Protein AF-E3RL43-F1 (afdb_monomer_lite)

Radius of gyration: 29.98 Å; chains: 1; bounding box: 46×38×97 Å

Foldseek 3Di:
DDDPDDDFDWDWPDPDDPPIDIDTDDDCPPPPPDPPPPCPVVVVVVVVVVVVVVVVVVVVVVCVQFFDADDDPPDVPVVCVVVVVCVVRHGDTPVVVVVVVPDD

Structure (mmCIF, N/CA/C/O backbone):
data_AF-E3RL43-F1
#
_entry.id   AF-E3RL43-F1
#
loop_
_atom_site.group_PDB
_atom_site.id
_atom_site.type_symbol
_atom_site.label_atom_id
_atom_site.label_alt_id
_atom_site.label_comp_id
_atom_site.label_asym_id
_atom_site.label_entity_id
_atom_site.label_seq_id
_atom_site.pdbx_PDB_ins_code
_atom_site.Cartn_x
_atom_site.Cartn_y
_atom_site.Cartn_z
_atom_site.occupancy
_atom_site.B_iso_or_equiv
_atom_site.auth_seq_id
_atom_site.auth_comp_id
_atom_site.auth_asym_id
_atom_site.auth_atom_id
_atom_site.pdbx_PDB_model_num
ATOM 1 N N . MET A 1 1 ? 22.455 3.396 -60.627 1.00 44.81 1 MET A N 1
ATOM 2 C CA . MET A 1 1 ? 23.054 2.192 -60.016 1.00 44.81 1 MET A CA 1
ATOM 3 C C . MET A 1 1 ? 22.573 2.145 -58.585 1.00 44.81 1 MET A C 1
ATOM 5 O O . MET A 1 1 ? 23.193 2.741 -57.711 1.00 44.81 1 MET A O 1
ATOM 9 N N . ASP A 1 2 ? 21.417 1.527 -58.381 1.00 54.22 2 ASP A N 1
ATOM 10 C CA . ASP A 1 2 ? 20.826 1.381 -57.059 1.00 54.22 2 ASP A CA 1
ATOM 11 C C . ASP A 1 2 ? 21.638 0.355 -56.281 1.00 54.22 2 ASP A C 1
ATOM 13 O O . ASP A 1 2 ? 21.749 -0.814 -56.649 1.00 54.22 2 ASP A O 1
ATOM 17 N N . LYS A 1 3 ? 22.310 0.834 -55.239 1.00 62.88 3 LYS A N 1
ATOM 18 C CA . LYS A 1 3 ? 23.073 -0.012 -54.331 1.00 62.88 3 LYS A CA 1
ATOM 19 C C . LYS A 1 3 ? 22.085 -0.956 -53.645 1.00 62.88 3 LYS A C 1
ATOM 21 O O . LYS A 1 3 ? 21.216 -0.499 -52.915 1.00 62.88 3 LYS A O 1
ATOM 26 N N . GLY A 1 4 ? 22.228 -2.264 -53.861 1.00 79.56 4 GLY A N 1
ATOM 27 C CA . GLY A 1 4 ? 21.392 -3.311 -53.253 1.00 79.56 4 GLY A CA 1
ATOM 28 C C . GLY A 1 4 ? 21.602 -3.505 -51.745 1.00 79.56 4 GLY A C 1
ATOM 29 O O . GLY A 1 4 ? 21.481 -4.621 -51.252 1.00 79.56 4 GLY A O 1
ATOM 30 N N . TYR A 1 5 ? 21.976 -2.453 -51.015 1.00 81.88 5 TYR A N 1
ATOM 31 C CA . TYR A 1 5 ? 22.204 -2.486 -49.575 1.00 81.88 5 TYR A CA 1
ATOM 32 C C . TYR A 1 5 ? 21.662 -1.218 -48.907 1.00 81.88 5 TYR A C 1
ATOM 34 O O . TYR A 1 5 ? 21.750 -0.121 -49.460 1.00 81.88 5 TYR A O 1
ATOM 42 N N . ARG A 1 6 ? 21.123 -1.375 -47.692 1.00 80.94 6 ARG A N 1
ATOM 43 C CA . ARG A 1 6 ? 20.630 -0.285 -46.840 1.00 80.94 6 ARG A CA 1
ATOM 44 C C . ARG A 1 6 ? 21.652 0.002 -45.740 1.00 80.94 6 ARG A C 1
ATOM 46 O O . ARG A 1 6 ? 22.083 -0.914 -45.047 1.00 80.94 6 ARG A O 1
ATOM 53 N N . LEU A 1 7 ? 22.036 1.268 -45.584 1.00 81.31 7 LEU A N 1
ATOM 54 C CA . LEU A 1 7 ? 22.809 1.728 -44.428 1.00 81.31 7 LEU A CA 1
ATOM 55 C C . LEU A 1 7 ? 21.874 1.855 -43.221 1.00 81.31 7 LEU A C 1
ATOM 57 O O . LEU A 1 7 ? 20.822 2.483 -43.319 1.00 81.31 7 LEU A O 1
ATOM 61 N N . VAL A 1 8 ? 22.263 1.242 -42.104 1.00 83.19 8 VAL A N 1
ATOM 62 C CA . VAL A 1 8 ? 21.525 1.264 -40.836 1.00 83.19 8 VAL A CA 1
ATOM 63 C C . VAL A 1 8 ? 22.471 1.629 -39.696 1.00 83.19 8 VAL A C 1
ATOM 65 O O . VAL A 1 8 ? 23.670 1.343 -39.757 1.00 83.19 8 VAL A O 1
ATOM 68 N N . HIS A 1 9 ? 21.937 2.263 -38.655 1.00 86.06 9 HIS A N 1
ATOM 69 C CA . HIS A 1 9 ? 22.674 2.516 -37.422 1.00 86.06 9 HIS A CA 1
ATOM 70 C C . HIS A 1 9 ? 22.457 1.346 -36.466 1.00 86.06 9 HIS A C 1
ATOM 72 O O . HIS A 1 9 ? 21.324 0.929 -36.255 1.00 86.06 9 HIS A O 1
ATOM 78 N N . CYS A 1 10 ? 23.530 0.819 -35.877 1.00 85.75 10 CYS A N 1
ATOM 79 C CA . CYS A 1 10 ? 23.448 -0.303 -34.943 1.00 85.75 10 CYS A CA 1
ATOM 80 C C . CYS A 1 10 ? 24.072 0.059 -33.596 1.00 85.75 10 CYS A C 1
ATOM 82 O O . CYS A 1 10 ? 25.119 0.709 -33.545 1.00 85.75 10 CYS A O 1
ATOM 84 N N . GLN A 1 11 ? 23.480 -0.436 -32.511 1.00 86.94 11 GLN A N 1
ATOM 85 C CA . GLN A 1 11 ? 24.059 -0.394 -31.169 1.00 86.94 11 GLN A CA 1
ATOM 86 C C . GLN A 1 11 ? 24.230 -1.820 -30.638 1.00 86.94 11 GLN A C 1
ATOM 88 O O . GLN A 1 11 ? 23.598 -2.766 -31.112 1.00 86.94 11 GLN A O 1
ATOM 93 N N . ARG A 1 12 ? 25.145 -1.990 -29.683 1.00 88.44 12 ARG A N 1
ATOM 94 C CA . ARG A 1 12 ? 25.458 -3.283 -29.077 1.00 88.44 12 ARG A CA 1
ATOM 95 C C . ARG A 1 12 ? 24.854 -3.371 -27.678 1.00 88.44 12 ARG A C 1
ATOM 97 O O . ARG A 1 12 ? 25.087 -2.472 -26.875 1.00 88.44 12 ARG A O 1
ATOM 104 N N . LEU A 1 13 ? 24.149 -4.469 -27.384 1.00 83.19 13 LEU A N 1
ATOM 105 C CA . LEU A 1 13 ? 23.437 -4.663 -26.110 1.00 83.19 13 LEU A CA 1
ATOM 106 C C . LEU A 1 13 ? 24.380 -4.744 -24.895 1.00 83.19 13 LEU A C 1
ATOM 108 O O . LEU A 1 13 ? 24.090 -4.177 -23.849 1.00 83.19 13 LEU A O 1
ATOM 112 N N . PHE A 1 14 ? 25.536 -5.403 -25.043 1.00 84.00 14 PHE A N 1
ATOM 113 C CA . PHE A 1 14 ? 26.561 -5.495 -23.996 1.00 84.00 14 PHE A CA 1
ATOM 114 C C . PHE A 1 14 ? 27.945 -5.123 -24.534 1.00 84.00 14 PHE A C 1
ATOM 116 O O . PHE A 1 14 ? 28.330 -5.535 -25.631 1.00 84.00 14 PHE A O 1
ATOM 123 N N . SER A 1 15 ? 28.729 -4.370 -23.757 1.00 77.44 15 SER A N 1
ATOM 124 C CA . SER A 1 15 ? 30.057 -3.874 -24.156 1.00 77.44 15 SER A CA 1
ATOM 125 C C . SER A 1 15 ? 31.090 -4.988 -24.392 1.00 77.44 15 SER A C 1
ATOM 127 O O . SER A 1 15 ? 31.952 -4.852 -25.255 1.00 77.44 15 SER A O 1
ATOM 129 N N . SER A 1 16 ? 30.983 -6.115 -23.698 1.00 74.44 16 SER A N 1
ATOM 130 C CA . SER A 1 16 ? 31.638 -7.389 -24.018 1.00 74.44 16 SER A CA 1
ATOM 131 C C . SER A 1 16 ? 30.901 -8.505 -23.272 1.00 74.44 16 SER A C 1
ATOM 133 O O . SER A 1 16 ? 30.225 -8.181 -22.302 1.00 74.44 16 SER A O 1
ATOM 135 N N . ARG A 1 17 ? 30.988 -9.763 -23.755 1.00 75.00 17 ARG A N 1
ATOM 136 C CA . ARG A 1 17 ? 30.562 -11.080 -23.186 1.00 75.00 17 ARG A CA 1
ATOM 137 C C . ARG A 1 17 ? 29.857 -11.945 -24.247 1.00 75.00 17 ARG A C 1
ATOM 139 O O . ARG A 1 17 ? 29.368 -11.442 -25.258 1.00 75.00 17 ARG A O 1
ATOM 146 N N . HIS A 1 18 ? 29.827 -13.259 -24.007 1.00 76.69 18 HIS A N 1
ATOM 147 C CA . HIS A 1 18 ? 29.071 -14.216 -24.819 1.00 76.69 18 HIS A CA 1
ATOM 148 C C . HIS A 1 18 ? 27.572 -13.877 -24.751 1.00 76.69 18 HIS A C 1
ATOM 150 O O . HIS A 1 18 ? 27.062 -13.607 -23.666 1.00 76.69 18 HIS A O 1
ATOM 156 N N . GLY A 1 19 ? 26.892 -13.836 -25.899 1.00 79.88 19 GLY A N 1
ATOM 157 C CA . GLY A 1 19 ? 25.495 -13.388 -26.001 1.00 79.88 19 GLY A CA 1
ATOM 158 C C . GLY A 1 19 ? 25.305 -11.900 -26.324 1.00 79.88 19 GLY A C 1
ATOM 159 O O . GLY A 1 19 ? 24.170 -11.443 -26.412 1.00 79.88 19 GLY A O 1
ATOM 160 N N . SER A 1 20 ? 26.381 -11.134 -26.537 1.00 85.94 20 SER A N 1
ATOM 161 C CA . SER A 1 20 ? 26.253 -9.766 -27.051 1.00 85.94 20 SER A CA 1
ATOM 162 C C . SER A 1 20 ? 25.796 -9.771 -28.515 1.00 85.94 20 SER A C 1
ATOM 164 O O . SER A 1 20 ? 26.378 -10.466 -29.349 1.00 85.94 20 SER A O 1
ATOM 166 N N . GLN A 1 21 ? 24.754 -8.997 -28.819 1.00 86.06 21 GLN A N 1
ATOM 167 C CA . GLN A 1 21 ? 24.159 -8.880 -30.149 1.00 86.06 21 GLN A CA 1
ATOM 168 C C . GLN A 1 21 ? 24.061 -7.409 -30.563 1.00 86.06 21 GLN A C 1
ATOM 170 O O . GLN A 1 21 ? 23.975 -6.508 -29.719 1.00 86.06 21 GLN A O 1
ATOM 175 N N . TYR A 1 22 ? 24.096 -7.185 -31.876 1.00 89.31 22 TYR A N 1
ATOM 176 C CA . TYR A 1 22 ? 23.808 -5.891 -32.482 1.00 89.31 22 TYR A CA 1
ATOM 177 C C . TYR A 1 22 ? 22.332 -5.826 -32.851 1.00 89.31 22 TYR A C 1
ATOM 179 O O . TYR A 1 22 ? 21.780 -6.797 -33.365 1.00 89.31 22 TYR A O 1
ATOM 187 N N . PHE A 1 23 ? 21.723 -4.672 -32.621 1.00 88.69 23 PHE A N 1
ATOM 188 C CA . PHE A 1 23 ? 20.369 -4.371 -33.067 1.00 88.69 23 PHE A CA 1
ATOM 189 C C . PHE A 1 23 ? 20.350 -3.020 -33.786 1.00 88.69 23 PHE A C 1
ATOM 191 O O . PHE A 1 23 ? 21.164 -2.139 -33.487 1.00 88.69 23 PHE A O 1
ATOM 198 N N . GLU A 1 24 ? 19.452 -2.887 -34.764 1.00 89.62 24 GLU A N 1
ATOM 199 C CA . GLU A 1 24 ? 19.235 -1.637 -35.494 1.00 89.62 24 GLU A CA 1
ATOM 200 C C . GLU A 1 24 ? 18.585 -0.611 -34.561 1.00 89.62 24 GLU A C 1
ATOM 202 O O . GLU A 1 24 ? 17.601 -0.899 -33.879 1.00 89.62 24 GLU A O 1
ATOM 207 N N . VAL A 1 25 ?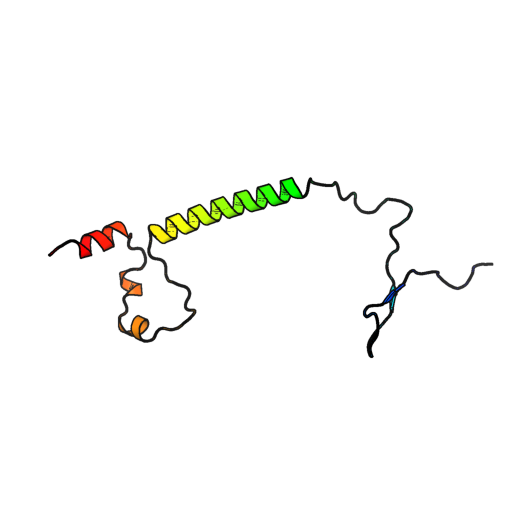 19.150 0.590 -34.531 1.00 87.25 25 VAL A N 1
ATOM 208 C CA . VAL A 1 25 ? 18.616 1.745 -33.820 1.00 87.25 25 VAL A CA 1
ATOM 209 C C . VAL A 1 25 ? 18.156 2.743 -34.866 1.00 87.25 25 VAL A C 1
ATOM 211 O O . VAL A 1 25 ? 18.887 3.058 -35.807 1.00 87.25 25 VAL A O 1
ATOM 214 N N . GLN A 1 26 ? 16.944 3.259 -34.690 1.00 82.19 26 GLN A N 1
ATOM 215 C CA . GLN A 1 26 ? 16.485 4.399 -35.466 1.00 82.19 26 GLN A CA 1
ATOM 216 C C . GLN A 1 26 ? 17.389 5.578 -35.112 1.00 82.19 26 GLN A C 1
ATOM 218 O O . GLN A 1 26 ? 17.395 6.036 -33.968 1.00 82.19 26 GLN A O 1
ATOM 223 N N . ALA A 1 27 ? 18.204 6.035 -36.064 1.00 67.56 27 ALA A N 1
ATOM 224 C CA . ALA A 1 27 ? 18.891 7.300 -35.875 1.00 67.56 27 ALA A CA 1
ATOM 225 C C . ALA A 1 27 ? 17.832 8.377 -35.626 1.00 67.56 27 ALA A C 1
ATOM 227 O O . ALA A 1 27 ? 16.779 8.324 -36.269 1.00 67.56 27 ALA A O 1
ATOM 228 N N . PRO A 1 28 ? 18.080 9.333 -34.714 1.00 61.03 28 PRO A N 1
ATOM 229 C CA . PRO A 1 28 ? 17.229 10.503 -34.635 1.00 61.03 28 PRO A CA 1
ATOM 230 C C . PRO A 1 28 ? 17.230 11.123 -36.029 1.00 61.03 28 PRO A C 1
ATOM 232 O O . PRO A 1 28 ? 18.286 11.506 -36.538 1.00 61.03 28 PRO A O 1
ATOM 235 N N . SER A 1 29 ? 16.066 11.106 -36.674 1.00 56.03 29 SER A N 1
ATOM 236 C CA . SER A 1 29 ? 15.841 11.736 -37.964 1.00 56.03 29 SER A CA 1
ATOM 237 C C . SER A 1 29 ? 16.449 13.132 -37.897 1.00 56.03 29 SER A C 1
ATOM 239 O O . SER A 1 29 ? 16.085 13.927 -37.032 1.00 56.03 29 SER A O 1
ATOM 241 N N . GLN A 1 30 ? 17.421 13.418 -38.765 1.00 54.59 30 GLN A N 1
ATOM 242 C CA . GLN A 1 30 ? 17.977 14.769 -38.870 1.00 54.59 30 GLN A CA 1
ATOM 243 C C . GLN A 1 30 ? 16.895 15.768 -39.333 1.00 54.59 30 GLN A C 1
ATOM 245 O O . GLN A 1 30 ? 17.031 16.973 -39.133 1.00 54.59 30 GLN A O 1
ATOM 250 N N . ASP A 1 31 ? 15.793 15.234 -39.864 1.00 52.12 31 ASP A N 1
ATOM 251 C CA . ASP A 1 31 ? 14.528 15.907 -40.100 1.00 52.12 31 ASP A CA 1
ATOM 252 C C . ASP A 1 31 ? 13.661 15.747 -38.842 1.00 52.12 31 ASP A C 1
ATOM 254 O O . ASP A 1 31 ? 13.111 14.678 -38.571 1.00 52.12 31 ASP A O 1
ATOM 258 N N . GLY A 1 32 ? 13.632 16.798 -38.021 1.00 51.91 32 GLY A N 1
ATOM 259 C CA . GLY A 1 32 ? 12.981 16.850 -36.714 1.00 51.91 32 GLY A CA 1
ATOM 260 C C . GLY A 1 32 ? 11.459 16.717 -36.755 1.00 51.91 32 GLY A C 1
ATOM 261 O O . GLY A 1 32 ? 10.752 17.673 -36.469 1.00 51.91 32 GLY A O 1
ATOM 262 N N . GLU A 1 33 ? 10.967 15.516 -37.036 1.00 49.84 33 GLU A N 1
ATOM 263 C CA . GLU A 1 33 ? 9.566 15.127 -36.868 1.00 49.84 33 GLU A CA 1
ATOM 264 C C . GLU A 1 33 ? 9.493 13.809 -36.082 1.00 49.84 33 GLU A C 1
ATOM 266 O O . GLU A 1 33 ? 8.928 12.801 -36.499 1.00 49.84 33 GLU A O 1
ATOM 271 N N . GLY A 1 34 ? 10.140 13.798 -34.914 1.00 51.91 34 GLY A N 1
ATOM 272 C CA . GLY A 1 34 ? 9.623 12.999 -33.806 1.00 51.91 34 GLY A CA 1
ATOM 273 C C . GLY A 1 34 ? 8.349 13.671 -33.284 1.00 51.91 34 GLY A C 1
ATOM 274 O O . GLY A 1 34 ? 8.204 14.879 -33.490 1.00 51.91 34 GLY A O 1
ATOM 275 N N . PRO A 1 35 ? 7.430 12.945 -32.615 1.00 48.72 35 PRO A N 1
ATOM 276 C CA . PRO A 1 35 ? 6.320 13.601 -31.932 1.00 48.72 35 PRO A CA 1
ATOM 277 C C . PRO A 1 35 ? 6.915 14.723 -31.093 1.00 48.72 35 PRO A C 1
ATOM 279 O O . PRO A 1 35 ? 7.873 14.477 -30.359 1.00 48.72 35 PRO A O 1
ATOM 282 N N . GLU A 1 36 ? 6.417 15.944 -31.275 1.00 46.00 36 GLU A N 1
ATOM 283 C CA . GLU A 1 36 ? 6.838 17.098 -30.500 1.00 46.00 36 GLU A CA 1
ATOM 284 C C . GLU A 1 36 ? 6.656 16.723 -29.030 1.00 46.00 36 GLU A C 1
ATOM 286 O O . GLU A 1 36 ? 5.547 16.722 -28.493 1.00 46.00 36 GLU A O 1
ATOM 291 N N . ILE A 1 37 ? 7.747 16.308 -28.381 1.00 50.53 37 ILE A N 1
ATOM 292 C CA . ILE A 1 37 ? 7.781 16.167 -26.939 1.00 50.53 37 ILE A CA 1
ATOM 293 C C . ILE A 1 37 ? 7.827 17.610 -26.481 1.00 50.53 37 ILE A C 1
ATOM 295 O O . ILE A 1 37 ? 8.900 18.171 -26.260 1.00 50.53 37 ILE A O 1
ATOM 299 N N . VAL A 1 38 ? 6.650 18.234 -26.436 1.00 54.16 38 VAL A N 1
ATOM 300 C CA . VAL A 1 38 ? 6.467 19.523 -25.794 1.00 54.16 38 VAL A CA 1
ATOM 301 C C . VAL A 1 38 ? 7.105 19.334 -24.424 1.00 54.16 38 VAL A C 1
ATOM 303 O O . VAL A 1 38 ? 6.681 18.423 -23.699 1.00 54.16 38 VAL A O 1
ATOM 306 N N . PRO A 1 39 ? 8.157 20.090 -24.070 1.00 49.31 39 PRO A N 1
ATOM 307 C CA . PRO A 1 39 ? 8.736 19.992 -22.751 1.00 49.31 39 PRO A CA 1
ATOM 308 C C . PRO A 1 39 ? 7.676 20.555 -21.810 1.00 49.31 39 PRO A C 1
ATOM 310 O O . PRO A 1 39 ? 7.629 21.752 -21.537 1.00 49.31 39 PRO A O 1
ATOM 313 N N . VAL A 1 40 ? 6.757 19.706 -21.349 1.00 60.16 40 VAL A N 1
ATOM 314 C CA . VAL A 1 40 ? 6.052 20.007 -20.118 1.00 60.16 40 VAL A CA 1
ATOM 315 C C . VAL A 1 40 ? 7.169 20.087 -19.097 1.00 60.16 40 VAL A C 1
ATOM 317 O O . VAL A 1 40 ? 7.969 19.157 -18.995 1.00 60.16 40 VAL A O 1
ATOM 320 N N . ASP A 1 41 ? 7.305 21.248 -18.465 1.00 69.44 41 ASP A N 1
ATOM 321 C CA . ASP A 1 41 ? 8.334 21.492 -17.467 1.00 69.44 41 ASP A CA 1
ATOM 322 C C . ASP A 1 41 ? 8.306 20.329 -16.471 1.00 69.44 41 ASP A C 1
ATOM 324 O O . ASP A 1 41 ? 7.376 20.188 -15.669 1.00 69.44 41 ASP A O 1
ATOM 328 N N . GLY A 1 42 ? 9.275 19.420 -16.621 1.00 66.12 42 GLY A N 1
ATOM 329 C CA . G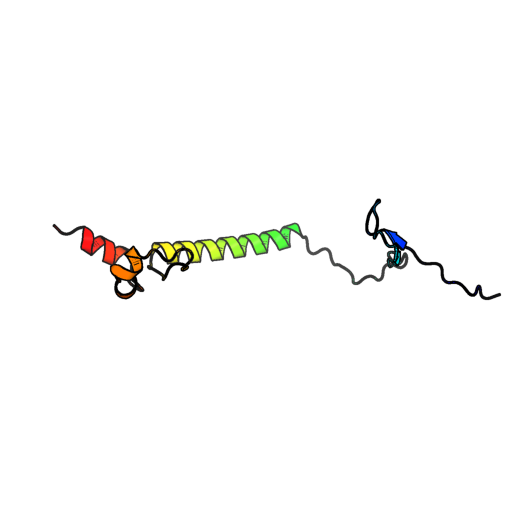LY A 1 42 ? 9.253 18.134 -15.943 1.00 66.12 42 GLY A CA 1
ATOM 330 C C . GLY A 1 42 ? 9.237 18.350 -14.439 1.00 66.12 42 GLY A C 1
ATOM 331 O O . GLY A 1 42 ? 8.531 17.645 -13.726 1.00 66.12 42 GLY A O 1
ATOM 332 N N . ALA A 1 43 ? 9.919 19.394 -13.967 1.00 70.12 43 ALA A N 1
ATOM 333 C CA . ALA A 1 43 ? 9.922 19.781 -12.567 1.00 70.12 43 ALA A CA 1
ATOM 334 C C . ALA A 1 43 ? 8.521 20.181 -12.083 1.00 70.12 43 ALA A C 1
ATOM 336 O O . ALA A 1 43 ? 8.094 19.729 -11.023 1.00 70.12 43 ALA A O 1
ATOM 337 N N . ALA A 1 44 ? 7.769 20.955 -12.869 1.00 75.31 44 ALA A N 1
ATOM 338 C CA . ALA A 1 44 ? 6.399 21.338 -12.529 1.00 75.31 44 ALA A CA 1
ATOM 339 C C . ALA A 1 44 ? 5.428 20.143 -12.560 1.00 75.31 44 ALA A C 1
ATOM 341 O O . ALA A 1 44 ? 4.528 20.051 -11.721 1.00 75.31 44 ALA A O 1
ATOM 342 N N . ALA A 1 45 ? 5.609 19.205 -13.493 1.00 73.94 45 ALA A N 1
ATOM 343 C CA . ALA A 1 45 ? 4.834 17.966 -13.534 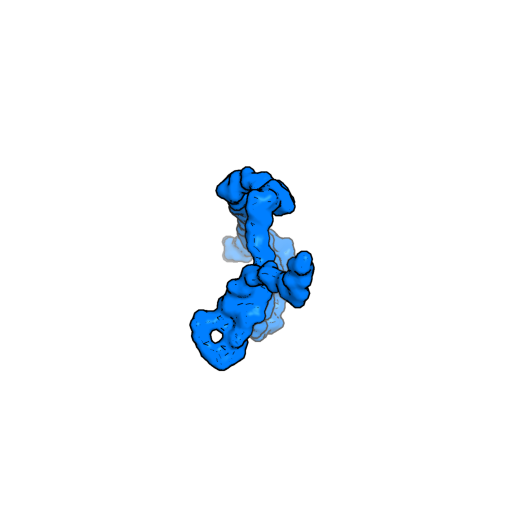1.00 73.94 45 ALA A CA 1
ATOM 344 C C . ALA A 1 45 ? 5.115 17.081 -12.306 1.00 73.94 45 ALA A C 1
ATOM 346 O O . ALA A 1 45 ? 4.177 16.639 -11.640 1.00 73.94 45 ALA A O 1
ATOM 347 N N . TRP A 1 46 ? 6.387 16.892 -11.948 1.00 71.88 46 TRP A N 1
ATOM 348 C CA . TRP A 1 46 ? 6.791 16.142 -10.756 1.00 71.88 46 TRP A CA 1
ATOM 349 C C . TRP A 1 46 ? 6.354 16.820 -9.454 1.00 71.88 46 TRP A C 1
ATOM 351 O O . TRP A 1 46 ? 5.923 16.132 -8.531 1.00 71.88 46 TRP A O 1
ATOM 361 N N . ALA A 1 47 ? 6.383 18.154 -9.388 1.00 79.38 47 ALA A N 1
ATOM 362 C CA . ALA A 1 47 ? 5.899 18.908 -8.234 1.00 79.38 47 ALA A CA 1
ATOM 363 C C . ALA A 1 47 ? 4.402 18.674 -7.987 1.00 79.38 47 ALA A C 1
ATOM 365 O O . ALA A 1 47 ? 4.002 18.410 -6.855 1.00 79.38 47 ALA A O 1
ATOM 366 N N . ARG A 1 48 ? 3.579 18.682 -9.045 1.00 78.19 48 ARG A N 1
ATOM 367 C CA . ARG A 1 48 ? 2.138 18.387 -8.944 1.00 78.19 48 ARG A CA 1
ATOM 368 C C . ARG A 1 48 ? 1.869 16.958 -8.477 1.00 78.19 48 ARG A C 1
ATOM 370 O O . ARG A 1 48 ? 0.985 16.750 -7.651 1.00 78.19 48 ARG A O 1
ATOM 377 N N . VAL A 1 49 ? 2.632 15.984 -8.977 1.00 81.94 49 VAL A N 1
ATOM 378 C CA . VAL A 1 49 ? 2.539 14.585 -8.521 1.00 81.94 49 VAL A CA 1
ATOM 379 C C . VAL A 1 49 ? 2.915 14.476 -7.042 1.00 81.94 49 VAL A C 1
ATOM 381 O O . VAL A 1 49 ? 2.190 13.847 -6.273 1.00 81.94 49 VAL A O 1
ATOM 384 N N . GLY A 1 50 ? 3.999 15.134 -6.623 1.00 81.69 50 GLY A N 1
ATOM 385 C CA . GLY A 1 50 ? 4.432 15.165 -5.225 1.00 81.69 50 GLY A CA 1
ATOM 386 C C . GLY A 1 50 ? 3.396 15.799 -4.294 1.00 81.69 50 GLY A C 1
ATOM 387 O O . GLY A 1 50 ? 3.107 15.249 -3.235 1.00 81.69 50 GLY A O 1
ATOM 388 N N . GLU A 1 51 ? 2.780 16.907 -4.704 1.00 86.12 51 GLU A N 1
ATOM 389 C CA . GLU A 1 51 ? 1.743 17.593 -3.926 1.00 86.12 51 GLU A CA 1
ATOM 390 C C . GLU A 1 51 ? 0.470 16.740 -3.782 1.00 86.12 51 GLU A C 1
ATOM 392 O O . GLU A 1 51 ? -0.094 16.630 -2.690 1.00 86.12 51 GLU A O 1
ATOM 397 N N . GLN A 1 52 ? 0.050 16.056 -4.853 1.00 81.94 52 GLN A N 1
ATOM 398 C CA . GLN A 1 52 ? -1.066 15.104 -4.801 1.00 81.94 52 GLN A CA 1
ATOM 399 C C . GLN A 1 52 ? -0.765 13.912 -3.889 1.00 81.94 52 GLN A C 1
ATOM 401 O O . GLN A 1 52 ? -1.628 13.498 -3.111 1.00 81.94 52 GLN A O 1
ATOM 406 N N . MET A 1 53 ? 0.459 13.386 -3.948 1.00 84.50 53 MET A N 1
ATOM 407 C CA . MET A 1 53 ? 0.893 12.269 -3.114 1.00 84.50 53 MET A CA 1
ATOM 408 C C . MET A 1 53 ? 0.962 12.666 -1.637 1.00 84.50 53 MET A C 1
ATOM 410 O O . MET A 1 53 ? 0.476 11.919 -0.791 1.00 84.50 53 MET A O 1
ATOM 414 N N . ALA A 1 54 ? 1.482 13.858 -1.327 1.00 85.00 54 ALA A N 1
ATOM 415 C CA . ALA A 1 54 ? 1.515 14.397 0.030 1.00 85.00 54 ALA A CA 1
ATOM 416 C C . ALA A 1 54 ? 0.102 14.571 0.602 1.00 85.00 54 ALA A C 1
ATOM 418 O O . ALA A 1 54 ? -0.162 14.162 1.732 1.00 85.00 54 ALA A O 1
ATOM 419 N N . LYS A 1 55 ? -0.835 15.106 -0.192 1.00 83.31 55 LYS A N 1
ATOM 420 C CA . LYS A 1 55 ? -2.237 15.247 0.220 1.00 83.31 55 LYS A CA 1
ATOM 421 C C . LYS A 1 55 ? -2.883 13.889 0.510 1.00 83.31 55 LYS A C 1
ATOM 423 O O . LYS A 1 55 ? -3.460 13.714 1.582 1.00 83.31 55 LYS A O 1
ATOM 428 N N . ALA A 1 56 ? -2.724 12.920 -0.393 1.00 78.25 56 ALA A N 1
ATOM 429 C CA . ALA A 1 56 ? -3.227 11.562 -0.195 1.00 78.25 56 ALA A CA 1
ATOM 430 C C . ALA A 1 56 ? -2.636 10.912 1.067 1.00 78.25 56 ALA A C 1
ATOM 432 O O . ALA A 1 56 ? -3.369 10.304 1.843 1.00 78.25 56 ALA A O 1
ATOM 433 N N . TRP A 1 57 ? -1.340 11.111 1.321 1.00 77.81 57 TRP A N 1
ATOM 434 C CA . TRP A 1 57 ? -0.680 10.640 2.538 1.00 77.81 57 TRP A CA 1
ATOM 435 C C . TRP A 1 57 ? -1.256 11.268 3.803 1.00 77.81 57 TRP A C 1
ATOM 437 O O . TRP A 1 57 ? -1.508 10.554 4.766 1.00 77.81 57 TRP A O 1
ATOM 447 N N . THR A 1 58 ? -1.525 12.577 3.811 1.00 80.25 58 THR A N 1
ATOM 448 C CA . THR A 1 58 ? -2.134 13.222 4.986 1.00 80.25 58 THR A CA 1
ATOM 449 C C . THR A 1 58 ? -3.546 12.719 5.277 1.00 80.25 58 THR A C 1
ATOM 451 O O . THR A 1 58 ? -3.930 12.625 6.440 1.00 80.25 58 THR A O 1
ATOM 454 N N . ASP A 1 59 ? -4.311 12.364 4.244 1.00 75.31 59 ASP A N 1
ATOM 455 C CA . ASP A 1 59 ? -5.654 11.806 4.408 1.00 75.31 59 ASP A CA 1
ATOM 456 C C . ASP A 1 59 ? -5.602 10.351 4.899 1.00 75.31 59 ASP A C 1
ATOM 458 O O . ASP A 1 59 ? -6.419 9.960 5.733 1.00 75.31 59 ASP A O 1
ATOM 462 N N . ILE A 1 60 ? -4.627 9.562 4.434 1.00 75.31 60 ILE A N 1
ATOM 463 C CA . ILE A 1 60 ? -4.367 8.200 4.927 1.00 75.31 60 ILE A CA 1
ATOM 464 C C . ILE A 1 60 ? -3.908 8.240 6.387 1.00 75.31 60 ILE A C 1
ATOM 466 O O . ILE A 1 60 ? -4.466 7.523 7.211 1.00 75.31 60 ILE A O 1
ATOM 470 N N . GLU A 1 61 ? -2.957 9.112 6.723 1.00 73.88 61 GLU A N 1
ATOM 471 C CA . GLU A 1 61 ? -2.430 9.272 8.082 1.00 73.88 61 GLU A CA 1
ATOM 472 C C . GLU A 1 61 ? -3.537 9.686 9.057 1.00 73.88 61 GLU A C 1
ATOM 474 O O . GLU A 1 61 ? -3.702 9.074 10.108 1.00 73.88 61 GLU A O 1
ATOM 479 N N . LYS A 1 62 ? -4.375 10.663 8.681 1.00 74.25 62 LYS A N 1
ATOM 480 C CA . LYS A 1 62 ? -5.545 11.046 9.486 1.00 74.25 62 LYS A CA 1
ATOM 481 C C . LYS A 1 62 ? -6.486 9.866 9.710 1.00 74.25 62 LYS A C 1
ATOM 483 O O . LYS A 1 62 ? -6.894 9.642 10.842 1.00 74.25 62 LYS A O 1
ATOM 488 N N . ARG A 1 63 ? -6.796 9.093 8.665 1.00 65.44 63 ARG A N 1
ATOM 489 C CA . ARG A 1 63 ? -7.666 7.908 8.772 1.00 65.44 63 ARG A CA 1
ATOM 490 C C . ARG A 1 63 ? -7.054 6.807 9.639 1.00 65.44 63 ARG A C 1
ATOM 492 O O . ARG A 1 63 ? -7.785 6.177 10.391 1.00 65.44 63 ARG A O 1
ATOM 499 N N . ALA A 1 64 ? -5.741 6.592 9.568 1.00 67.00 64 ALA A N 1
ATOM 500 C CA . ALA A 1 64 ? -5.027 5.624 10.406 1.00 67.00 64 ALA A CA 1
ATOM 501 C C . ALA A 1 64 ? -4.958 6.064 11.883 1.00 67.00 64 ALA A C 1
ATOM 503 O O . ALA A 1 64 ? -4.976 5.238 12.805 1.00 67.00 64 ALA A O 1
ATOM 504 N N . GLN A 1 65 ? -4.903 7.375 12.126 1.00 66.69 65 GLN A N 1
ATOM 505 C CA . GLN A 1 65 ? -4.959 7.943 13.469 1.00 66.69 65 GLN A CA 1
ATOM 506 C C . GLN A 1 65 ? -6.369 7.887 14.067 1.00 66.69 65 GLN A C 1
ATOM 508 O O . GLN A 1 65 ? -6.484 7.656 15.269 1.00 66.69 65 GLN A O 1
ATOM 513 N N . THR A 1 66 ? -7.433 8.048 13.277 1.00 64.88 66 THR A N 1
ATOM 514 C CA . THR A 1 66 ? -8.811 8.064 13.799 1.00 64.88 66 THR A CA 1
ATOM 515 C C . THR A 1 66 ? -9.435 6.677 13.909 1.00 64.88 66 THR A C 1
ATOM 517 O O . THR A 1 66 ? -9.995 6.354 14.952 1.00 64.88 66 THR A O 1
ATOM 520 N N . THR A 1 67 ? -9.285 5.827 12.892 1.00 64.38 67 THR A N 1
ATOM 521 C CA . THR A 1 67 ? -10.098 4.613 12.745 1.00 64.38 67 THR A CA 1
ATOM 522 C C . THR A 1 67 ? -9.215 3.374 12.645 1.00 64.38 67 THR A C 1
ATOM 524 O O . THR A 1 67 ? -8.278 3.319 11.845 1.00 64.38 67 THR A O 1
ATOM 527 N N . ILE A 1 68 ? -9.520 2.344 13.436 1.00 64.75 68 ILE A N 1
ATOM 528 C CA . ILE A 1 68 ? -8.794 1.070 13.372 1.00 64.75 68 ILE A CA 1
ATOM 529 C C . ILE A 1 68 ? -9.246 0.294 12.127 1.00 64.75 68 ILE A C 1
ATOM 531 O O . ILE A 1 68 ? -10.402 -0.120 12.012 1.00 64.75 68 ILE A O 1
ATOM 535 N N . GLN A 1 69 ? -8.315 0.107 11.190 1.00 65.94 69 GLN A N 1
ATOM 536 C CA . GLN A 1 69 ? -8.479 -0.706 9.983 1.00 65.94 69 GLN A CA 1
ATOM 537 C C . GLN A 1 69 ? -7.893 -2.106 10.206 1.00 65.94 69 GLN A C 1
ATOM 539 O O . GLN A 1 69 ? -7.006 -2.295 11.042 1.00 65.94 69 GLN A O 1
ATOM 544 N N . GLU A 1 70 ? -8.360 -3.081 9.429 1.00 63.62 70 GLU A N 1
ATOM 545 C CA . GLU A 1 70 ? -7.698 -4.383 9.342 1.00 63.62 70 GLU A CA 1
ATOM 546 C C . GLU A 1 70 ? -6.285 -4.179 8.771 1.00 63.62 70 GLU A C 1
ATOM 548 O O . GLU A 1 70 ? -6.116 -3.646 7.674 1.00 63.62 70 GLU A O 1
ATOM 553 N N . GLY A 1 71 ? -5.262 -4.524 9.557 1.00 65.19 71 GLY A N 1
ATOM 554 C CA . GLY A 1 71 ? -3.871 -4.437 9.118 1.00 65.19 71 GLY A CA 1
ATOM 555 C C . GLY A 1 71 ? -3.569 -5.440 8.003 1.00 65.19 71 GLY A C 1
ATOM 556 O O . GLY A 1 71 ? -4.208 -6.488 7.907 1.00 65.19 71 GLY A O 1
ATOM 557 N N . GLU A 1 72 ? -2.572 -5.136 7.171 1.00 59.97 72 GLU A N 1
ATOM 558 C CA . GLU A 1 72 ? -2.054 -6.086 6.184 1.00 59.97 72 GLU A CA 1
ATOM 559 C C . GLU A 1 72 ? -1.577 -7.361 6.900 1.00 59.97 72 GLU A C 1
ATOM 561 O O . GLU A 1 72 ? -0.844 -7.295 7.891 1.00 59.97 72 GLU A O 1
ATOM 566 N N . ARG A 1 73 ? -2.032 -8.533 6.435 1.00 58.84 73 ARG A N 1
ATOM 567 C CA . ARG A 1 73 ? -1.741 -9.847 7.043 1.00 58.84 73 ARG A CA 1
ATOM 568 C C . ARG A 1 73 ? -0.316 -10.318 6.734 1.00 58.84 73 ARG A C 1
ATOM 570 O O . ARG A 1 73 ? -0.130 -11.466 6.338 1.00 58.84 73 ARG A O 1
ATOM 577 N N . ASP A 1 74 ? 0.674 -9.446 6.879 1.00 57.56 74 ASP A N 1
ATOM 578 C CA . ASP A 1 74 ? 2.033 -9.741 6.417 1.00 57.56 74 ASP A CA 1
ATOM 579 C C . ASP A 1 74 ? 2.821 -10.637 7.386 1.00 57.56 74 ASP A C 1
ATOM 581 O O . ASP A 1 74 ? 3.761 -11.319 6.995 1.00 57.56 74 ASP A O 1
ATOM 585 N N . GLU A 1 75 ? 2.345 -10.787 8.623 1.00 53.69 75 GLU A N 1
ATOM 586 C CA . GLU A 1 75 ? 2.688 -11.922 9.474 1.00 53.69 75 GLU A CA 1
ATOM 587 C C . GLU A 1 75 ? 1.430 -12.389 10.201 1.00 53.69 75 GLU A C 1
ATOM 589 O O . GLU A 1 75 ? 0.792 -11.639 10.945 1.00 53.69 75 GLU A O 1
ATOM 594 N N . VAL A 1 76 ? 1.049 -13.648 9.982 1.00 56.19 76 VAL A N 1
ATOM 595 C CA . VAL A 1 76 ? -0.058 -14.286 10.697 1.00 56.19 76 VAL A CA 1
ATOM 596 C C . VAL A 1 76 ? 0.383 -14.476 12.144 1.00 56.19 76 VAL A C 1
ATOM 598 O O . VAL A 1 76 ? 0.902 -15.527 12.506 1.00 56.19 76 VAL A O 1
ATOM 601 N N . ASN A 1 77 ? 0.260 -13.439 12.972 1.00 65.50 77 ASN A N 1
ATOM 602 C CA . ASN A 1 77 ? 0.562 -13.530 14.391 1.00 65.50 77 ASN A CA 1
ATOM 603 C C . ASN A 1 77 ? -0.477 -14.474 15.030 1.00 65.50 77 ASN A C 1
ATOM 605 O O . ASN A 1 77 ? -1.627 -14.064 15.220 1.00 65.50 77 ASN A O 1
ATOM 609 N N . PRO A 1 78 ? -0.123 -15.727 15.388 1.00 72.38 78 PRO A N 1
ATOM 610 C CA . PRO A 1 78 ? -1.108 -16.729 15.805 1.00 72.38 78 PRO A CA 1
ATOM 611 C C . PRO A 1 78 ? -1.791 -16.360 17.125 1.00 72.38 78 PRO A C 1
ATOM 613 O O . PRO A 1 78 ? -2.855 -16.878 17.461 1.00 72.38 78 PRO A O 1
ATOM 616 N N . TRP A 1 79 ? -1.173 -15.466 17.899 1.00 75.06 79 TRP A N 1
ATOM 617 C CA . TRP A 1 79 ? -1.771 -14.913 19.103 1.00 75.06 79 TRP A CA 1
ATOM 618 C C . TRP A 1 79 ? -2.942 -13.983 18.769 1.00 75.06 79 TRP A C 1
ATOM 620 O O . TRP A 1 79 ? -3.979 -14.072 19.419 1.00 75.06 79 TRP A O 1
ATOM 630 N N . LEU A 1 80 ? -2.823 -13.172 17.715 1.00 70.94 80 LEU A N 1
ATOM 631 C CA . LEU A 1 80 ? -3.875 -12.252 17.278 1.00 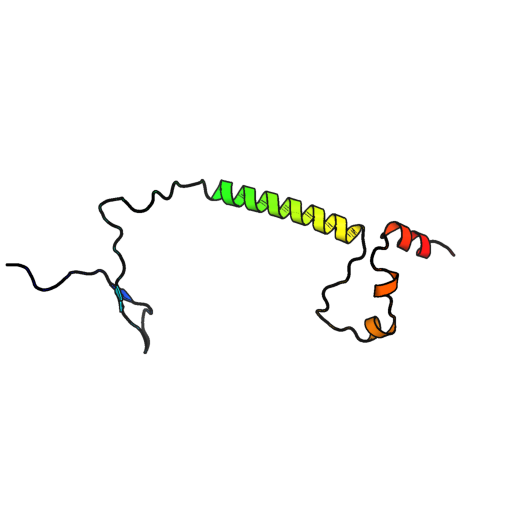70.94 80 LEU A CA 1
ATOM 632 C C . LEU A 1 80 ? -5.119 -13.009 16.779 1.00 70.94 80 LEU A C 1
ATOM 634 O O . LEU A 1 80 ? -6.250 -12.629 17.077 1.00 70.94 80 LEU A O 1
ATOM 638 N N . GLU A 1 81 ? -4.913 -14.136 16.089 1.00 74.94 81 GLU A N 1
ATOM 639 C CA . GLU A 1 81 ? -6.007 -15.029 15.680 1.00 74.94 81 GLU A CA 1
ATOM 640 C C . GLU A 1 81 ? -6.694 -15.695 16.879 1.00 74.94 81 GLU A C 1
ATOM 642 O O . GLU A 1 81 ? -7.889 -15.974 16.835 1.00 74.94 81 GLU A O 1
ATOM 647 N N . ARG A 1 82 ? -5.977 -15.936 17.980 1.00 77.00 82 ARG A N 1
ATOM 648 C CA . ARG A 1 82 ? -6.564 -16.527 19.192 1.00 77.00 82 ARG A CA 1
ATOM 649 C C . ARG A 1 82 ? -7.328 -15.520 20.035 1.00 77.00 82 ARG A C 1
ATOM 651 O O . ARG A 1 82 ? -8.320 -15.894 20.653 1.00 77.00 82 ARG A O 1
ATOM 658 N N . THR A 1 83 ? -6.870 -14.274 20.089 1.00 81.06 83 THR A N 1
ATOM 659 C CA . THR A 1 83 ? -7.533 -13.234 20.881 1.00 81.06 83 THR A CA 1
ATOM 660 C C . THR A 1 83 ? -8.775 -12.682 20.196 1.00 81.06 83 THR A C 1
ATOM 662 O O . THR A 1 83 ? -9.639 -12.151 20.887 1.00 81.06 83 THR A O 1
ATOM 665 N N . GLN A 1 84 ? -8.898 -12.837 18.870 1.00 78.75 84 GLN A N 1
ATOM 666 C CA . GLN A 1 84 ? -10.062 -12.392 18.092 1.00 78.75 84 GLN A CA 1
ATOM 667 C C . GLN A 1 84 ? -10.376 -10.899 18.282 1.00 78.75 84 GLN A C 1
ATOM 669 O O . GLN A 1 84 ? -11.511 -10.482 18.103 1.00 78.75 84 GLN A O 1
ATOM 674 N N . TRP A 1 85 ? -9.387 -10.068 18.628 1.00 79.94 85 TRP A N 1
ATOM 675 C CA . TRP A 1 85 ? -9.613 -8.641 18.895 1.00 79.94 85 TRP A CA 1
ATOM 676 C C . TRP A 1 85 ? -10.028 -7.855 17.650 1.00 79.94 85 TRP A C 1
ATOM 678 O O . TRP A 1 85 ? -10.847 -6.948 17.749 1.00 79.94 85 TRP A O 1
ATOM 688 N N . LEU A 1 86 ? -9.505 -8.223 16.478 1.00 76.94 86 LEU A N 1
ATOM 689 C CA . LEU A 1 86 ? -9.801 -7.563 15.202 1.00 76.94 86 LEU A CA 1
ATOM 690 C C . LEU A 1 86 ? -11.314 -7.437 14.934 1.00 76.94 86 LEU A C 1
ATOM 692 O O . LEU A 1 86 ? -11.774 -6.306 14.801 1.00 76.94 86 LEU A O 1
ATOM 696 N N . PRO A 1 87 ? -12.114 -8.524 14.948 1.00 81.50 87 PRO A N 1
ATOM 697 C CA . PRO A 1 87 ? -13.571 -8.445 14.807 1.00 81.50 87 PRO A CA 1
ATOM 698 C C . PRO A 1 87 ? -14.286 -7.450 15.731 1.00 81.50 87 PRO A C 1
ATOM 700 O O . PRO A 1 87 ? -15.344 -6.949 15.365 1.00 81.50 87 PRO A O 1
ATOM 703 N N . TYR A 1 88 ? -13.739 -7.174 16.918 1.00 73.19 88 TYR A N 1
ATOM 704 C CA . TYR A 1 88 ? -14.351 -6.275 17.902 1.00 73.19 88 TYR A CA 1
ATOM 705 C C . TYR A 1 88 ? -13.856 -4.828 17.807 1.00 73.19 88 TYR A C 1
ATOM 707 O O . TYR A 1 88 ? -14.533 -3.927 18.294 1.00 73.19 88 TYR A O 1
ATOM 715 N N . LEU A 1 89 ? -12.684 -4.603 17.211 1.00 78.94 89 LEU A N 1
ATOM 716 C CA . LEU A 1 89 ? -12.048 -3.285 17.125 1.00 78.94 89 LEU A CA 1
ATOM 717 C C . LEU A 1 89 ? -12.178 -2.643 15.739 1.00 78.94 89 LEU A C 1
ATOM 719 O O . LEU A 1 89 ? -12.022 -1.430 15.612 1.00 78.94 89 LEU A O 1
ATOM 723 N N . VAL A 1 90 ? -12.458 -3.430 14.697 1.00 80.81 90 VAL A N 1
ATOM 724 C CA . VAL A 1 90 ? -12.659 -2.918 13.334 1.00 80.81 90 VAL A CA 1
ATOM 725 C C . VAL A 1 90 ? -13.831 -1.935 13.304 1.00 80.81 90 VAL A C 1
ATOM 727 O O . VAL A 1 90 ? -14.942 -2.255 13.722 1.00 80.81 90 VAL A O 1
ATOM 730 N N . GLY A 1 91 ? -13.578 -0.733 12.779 1.00 75.88 91 GLY A N 1
ATOM 731 C CA . GLY A 1 91 ? -14.584 0.329 12.670 1.00 75.88 91 GLY A CA 1
ATOM 732 C C . GLY A 1 91 ? -14.850 1.097 13.967 1.00 75.88 91 GLY A C 1
ATOM 733 O O . GLY A 1 91 ? -15.695 1.989 13.968 1.00 75.88 91 GLY A O 1
ATOM 734 N N . MET A 1 92 ? -14.134 0.783 15.050 1.00 79.62 92 MET A N 1
ATOM 735 C CA . MET A 1 92 ? -14.142 1.592 16.264 1.00 79.62 92 MET A CA 1
ATOM 736 C C . MET A 1 92 ? -13.227 2.809 16.092 1.00 79.62 92 MET A C 1
ATOM 738 O O . MET A 1 92 ? -12.101 2.702 15.590 1.00 79.62 92 MET A O 1
ATOM 742 N N . GLU A 1 93 ? -13.709 3.968 16.536 1.00 81.38 93 GLU A N 1
ATOM 743 C CA . GLU A 1 93 ? -12.923 5.194 16.563 1.00 81.38 93 GLU A CA 1
ATOM 744 C C . GLU A 1 93 ? -11.984 5.189 17.778 1.00 81.38 93 GLU A C 1
ATOM 746 O O . GLU A 1 93 ? -12.350 4.824 18.898 1.00 81.38 93 GLU A O 1
ATOM 751 N N . ARG A 1 94 ? -10.737 5.608 17.562 1.00 77.62 94 ARG A N 1
ATOM 752 C CA . ARG A 1 94 ? -9.679 5.627 18.581 1.00 77.62 94 ARG A CA 1
ATOM 753 C C . ARG A 1 94 ? -10.044 6.410 19.856 1.00 77.62 94 ARG A C 1
ATOM 755 O O . ARG A 1 94 ? -9.646 5.948 20.924 1.00 77.62 94 ARG A O 1
ATOM 762 N N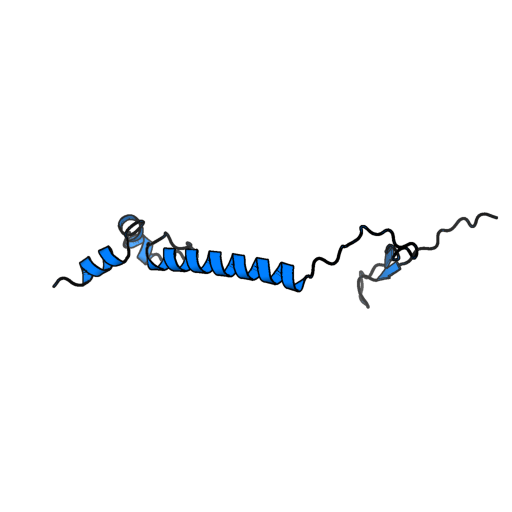 . PRO A 1 95 ? -10.760 7.553 19.804 1.00 81.06 95 PRO A N 1
ATOM 763 C CA . PRO A 1 95 ? -11.174 8.267 21.011 1.00 81.06 95 PRO A CA 1
ATOM 764 C C . PRO A 1 95 ? -12.099 7.434 21.906 1.00 81.06 95 PRO A C 1
ATOM 766 O O . PRO A 1 95 ? -11.924 7.444 23.121 1.00 81.06 95 PRO A O 1
ATOM 769 N N . ASP A 1 96 ? -13.019 6.669 21.313 1.00 80.62 96 ASP A N 1
ATOM 770 C CA . ASP A 1 96 ? -13.956 5.822 22.057 1.00 80.62 96 ASP A CA 1
ATOM 77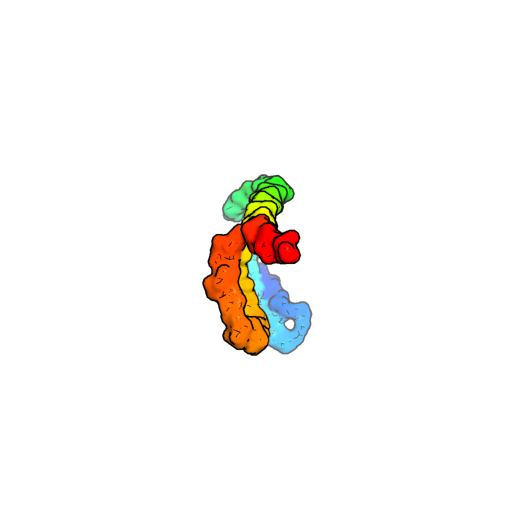1 C C . ASP A 1 96 ? -13.220 4.656 22.729 1.00 80.62 96 ASP A C 1
ATOM 773 O O . ASP A 1 96 ? -13.476 4.338 23.889 1.00 80.62 96 ASP A O 1
ATOM 777 N N . LEU A 1 97 ? -12.231 4.072 22.040 1.00 81.12 97 LEU A N 1
ATOM 778 C CA . LEU A 1 97 ? -11.369 3.039 22.618 1.00 81.12 97 LEU A CA 1
ATOM 779 C C . LEU A 1 97 ? -10.558 3.567 23.812 1.00 81.12 97 LEU A C 1
ATOM 781 O O . LEU A 1 97 ? -10.417 2.872 24.815 1.00 81.12 97 LEU A O 1
ATOM 785 N N . LEU A 1 98 ? -10.006 4.780 23.706 1.00 80.19 98 LEU A N 1
ATOM 786 C CA . LEU A 1 98 ? -9.221 5.391 24.784 1.00 80.19 98 LEU A CA 1
ATOM 787 C C . LEU A 1 98 ? -10.087 5.725 26.004 1.00 80.19 98 LEU A C 1
ATOM 789 O O . LEU A 1 98 ? -9.638 5.507 27.128 1.00 80.19 98 LEU A O 1
ATOM 793 N N . ALA A 1 99 ? -11.334 6.154 25.795 1.00 81.00 99 ALA A N 1
ATOM 794 C CA . ALA A 1 99 ? -12.285 6.381 26.881 1.00 81.00 99 ALA A CA 1
ATOM 795 C C . ALA A 1 99 ? -12.570 5.098 27.688 1.00 81.00 99 ALA A C 1
ATOM 797 O O . ALA A 1 99 ? -12.687 5.160 28.907 1.00 81.00 99 ALA A O 1
ATOM 798 N N . CYS A 1 100 ? -12.598 3.924 27.043 1.00 72.25 100 CYS A N 1
ATOM 799 C CA . CYS A 1 100 ? -12.747 2.635 27.733 1.00 72.25 100 CYS A CA 1
ATOM 800 C C . CYS A 1 100 ? -11.525 2.222 28.577 1.00 72.25 100 CYS A C 1
ATOM 802 O O . CYS A 1 100 ? -11.638 1.307 29.389 1.00 72.25 100 CYS A O 1
ATOM 804 N N . ILE A 1 101 ? -10.355 2.834 28.362 1.00 75.62 101 ILE A N 1
ATOM 805 C CA . ILE A 1 101 ? -9.109 2.531 29.091 1.00 75.62 101 ILE A CA 1
ATOM 806 C C . ILE A 1 101 ? -8.910 3.497 30.272 1.00 75.62 101 ILE A C 1
ATOM 808 O O . ILE A 1 101 ? -8.228 3.153 31.236 1.00 75.62 101 ILE A O 1
ATOM 812 N N . GLU A 1 102 ? -9.496 4.696 30.211 1.00 70.38 102 GLU A N 1
ATOM 813 C CA . GLU A 1 102 ? -9.367 5.732 31.246 1.00 70.38 102 GLU A CA 1
ATOM 814 C C . GLU A 1 102 ? -10.258 5.521 32.486 1.00 70.38 102 GLU A C 1
ATOM 816 O O . GLU A 1 102 ? -10.068 6.229 33.474 1.00 70.38 102 GLU A O 1
ATOM 821 N N . GLU A 1 103 ? -11.178 4.549 32.493 1.00 55.59 103 GLU A N 1
ATOM 822 C CA . GLU A 1 103 ? -11.987 4.216 33.679 1.00 55.59 103 GLU A CA 1
ATOM 823 C C . GLU A 1 103 ? -11.288 3.197 34.612 1.00 55.59 103 GLU A C 1
ATOM 825 O O . GLU A 1 103 ? -11.072 2.049 34.211 1.00 55.59 103 GLU A O 1
ATOM 830 N N . PRO A 1 104 ? -10.965 3.566 35.871 1.00 58.75 104 PRO A N 1
ATOM 831 C CA . PRO A 1 104 ? -10.826 2.627 36.985 1.00 58.75 104 PRO A CA 1
ATOM 832 C C . PRO A 1 104 ? -12.159 2.319 37.689 1.00 58.75 104 PRO A C 1
ATOM 834 O O . PRO A 1 104 ? -12.992 3.241 37.848 1.00 58.75 104 PRO A O 1
#

Organism: Pyrenophora teres f. teres (strain 0-1) (NCBI:txid861557)

Sequence (104 aa):
MDKGYRLVHCQRLFSSRHGSQYFEVQAPSQDGEGPEIVPVDGAAAWARVGEQMAKAWTDIEKRAQTTIQEGERDEVNPWLERTQWLPYLVGMERPDLLACIEEP

Secondary structure (DSSP, 8-state):
---S----EEEESSSSSTT--EEEE----SS--S-------HHHHHHHHHHHHHHHHHHHHHHHHHB-PPPP-SS--HHHHHHTHHHHHTT-BHHHHHHTTS--

pLDDT: mean 72.36, std 11.54, range [44.81, 89.62]